Protein AF-A0A2A5M302-F1 (afdb_monomer)

Structure (mmCIF, N/CA/C/O backbone):
data_AF-A0A2A5M302-F1
#
_entry.id   AF-A0A2A5M302-F1
#
loop_
_atom_site.group_PDB
_atom_site.id
_atom_site.type_symbol
_atom_site.label_atom_id
_atom_site.label_alt_id
_atom_site.label_comp_id
_atom_site.label_asym_id
_atom_site.label_entity_id
_atom_site.label_seq_id
_atom_site.pdbx_PDB_ins_code
_atom_site.Cartn_x
_atom_site.Cartn_y
_atom_site.Cartn_z
_atom_site.occupancy
_atom_site.B_iso_or_equiv
_atom_site.auth_seq_id
_atom_site.auth_comp_id
_atom_site.auth_asym_id
_atom_site.auth_atom_id
_atom_site.pdbx_PDB_model_num
ATOM 1 N N . LEU A 1 1 ? -10.282 2.011 -1.106 1.00 87.88 1 LEU A N 1
ATOM 2 C CA . LEU A 1 1 ? -11.662 1.470 -1.058 1.00 87.88 1 LEU A CA 1
ATOM 3 C C . LEU A 1 1 ? -12.404 1.546 -2.396 1.00 87.88 1 LEU A C 1
ATOM 5 O O . LEU A 1 1 ? -12.938 0.533 -2.807 1.00 87.88 1 LEU A O 1
ATOM 9 N N . LYS A 1 2 ? -12.441 2.695 -3.094 1.00 96.06 2 LYS A N 1
ATOM 10 C CA . LYS A 1 2 ? -13.169 2.821 -4.379 1.00 96.06 2 LYS A CA 1
ATOM 11 C C . LYS A 1 2 ? -12.627 1.960 -5.534 1.00 96.06 2 LYS A C 1
ATOM 13 O O . LYS A 1 2 ? -13.386 1.685 -6.449 1.00 96.06 2 LYS A O 1
ATOM 18 N N . CYS A 1 3 ? -11.345 1.582 -5.501 1.00 96.44 3 CYS A N 1
ATOM 19 C CA . CYS A 1 3 ? -10.725 0.748 -6.539 1.00 96.44 3 CYS A CA 1
ATOM 20 C C . CYS A 1 3 ? -11.381 -0.642 -6.617 1.00 96.44 3 CYS A C 1
ATOM 22 O O . CYS A 1 3 ? -11.852 -1.038 -7.675 1.00 96.44 3 CYS A O 1
ATOM 24 N N . ASP A 1 4 ? -11.476 -1.333 -5.479 1.00 95.56 4 ASP A N 1
ATOM 25 C CA . ASP A 1 4 ? -12.157 -2.620 -5.347 1.00 95.56 4 ASP A CA 1
ATOM 26 C C . ASP A 1 4 ? -12.647 -2.775 -3.899 1.00 95.56 4 ASP A C 1
ATOM 28 O O . ASP A 1 4 ? -11.856 -2.952 -2.970 1.00 95.56 4 ASP A O 1
ATOM 32 N N . SER A 1 5 ? -13.956 -2.633 -3.686 1.00 94.75 5 SER A N 1
ATOM 33 C CA . SER A 1 5 ? -14.571 -2.768 -2.362 1.00 94.75 5 SER A CA 1
ATOM 34 C C . SER A 1 5 ? -14.828 -4.221 -1.969 1.00 94.75 5 SER A C 1
ATOM 36 O O . SER A 1 5 ? -14.888 -4.511 -0.776 1.00 94.75 5 SER A O 1
ATOM 38 N N . VAL A 1 6 ? -14.963 -5.125 -2.946 1.00 95.56 6 VAL A N 1
ATOM 39 C CA . VAL A 1 6 ? -15.218 -6.549 -2.703 1.00 95.56 6 VAL A CA 1
ATOM 40 C C . VAL A 1 6 ? -13.953 -7.193 -2.152 1.00 95.56 6 VAL A C 1
ATOM 42 O O . VAL A 1 6 ? -14.001 -7.814 -1.094 1.00 95.56 6 VAL A O 1
ATOM 45 N N . SER A 1 7 ? -12.809 -6.964 -2.801 1.00 94.69 7 SER A N 1
ATOM 46 C CA . SER A 1 7 ? -11.520 -7.506 -2.353 1.00 94.69 7 SER A CA 1
ATOM 47 C C . SER A 1 7 ? -10.985 -6.833 -1.085 1.00 94.69 7 SER A C 1
ATOM 49 O O . SER A 1 7 ? -10.177 -7.419 -0.371 1.00 94.69 7 SER A O 1
ATOM 51 N N . ALA A 1 8 ? -11.426 -5.609 -0.772 1.00 93.94 8 ALA A N 1
ATOM 52 C CA . ALA A 1 8 ? -11.043 -4.930 0.467 1.00 93.94 8 ALA A CA 1
ATOM 53 C C . ALA A 1 8 ? -11.662 -5.573 1.724 1.00 93.94 8 ALA A C 1
ATOM 55 O O . ALA A 1 8 ? -11.145 -5.384 2.829 1.00 93.94 8 ALA A O 1
ATOM 56 N N . TYR A 1 9 ? -12.760 -6.321 1.577 1.00 93.44 9 TYR A N 1
ATOM 57 C CA . TYR A 1 9 ? -13.410 -7.005 2.688 1.00 93.44 9 TYR A CA 1
ATOM 58 C C . TYR A 1 9 ? -12.515 -8.129 3.231 1.00 93.44 9 TYR A C 1
ATOM 60 O O . TYR A 1 9 ? -12.157 -9.057 2.513 1.00 93.44 9 TYR A O 1
ATOM 68 N N . GLY A 1 10 ? -12.160 -8.055 4.515 1.00 93.31 10 GLY A N 1
ATOM 69 C CA . GLY A 1 10 ? -11.184 -8.959 5.134 1.00 93.31 10 GLY A CA 1
ATOM 70 C C . GLY A 1 10 ? -9.727 -8.647 4.772 1.00 93.31 10 GLY A C 1
ATOM 71 O O . GLY A 1 10 ? -8.849 -9.456 5.046 1.00 93.31 10 GLY A O 1
ATOM 72 N N . GLY A 1 11 ? -9.454 -7.483 4.176 1.00 96.00 11 GLY A N 1
ATOM 73 C CA . GLY A 1 11 ? -8.104 -7.071 3.801 1.00 96.00 11 GLY A CA 1
ATOM 74 C C . GLY A 1 11 ? -7.227 -6.611 4.971 1.00 96.00 11 GLY A C 1
ATOM 75 O O . GLY A 1 11 ? -7.649 -6.550 6.132 1.00 96.00 11 GLY A O 1
ATOM 76 N N . VAL A 1 12 ? -5.993 -6.239 4.620 1.00 98.19 12 VAL A N 1
ATOM 77 C CA . VAL A 1 12 ? -5.000 -5.612 5.504 1.00 98.19 12 VAL A CA 1
ATOM 78 C C . VAL A 1 12 ? -4.875 -4.133 5.139 1.00 98.19 12 VAL A C 1
ATOM 80 O O . VAL A 1 12 ? -4.683 -3.799 3.970 1.00 98.19 12 VAL A O 1
ATOM 83 N N . VAL A 1 13 ? -4.966 -3.246 6.130 1.00 98.38 13 VAL A N 1
ATOM 84 C CA . VAL A 1 13 ? -4.876 -1.790 5.952 1.00 98.38 13 VAL A CA 1
ATOM 85 C C . VAL A 1 13 ? -3.627 -1.261 6.648 1.00 98.38 13 VAL A C 1
ATOM 87 O O . VAL A 1 13 ? -3.458 -1.475 7.844 1.00 98.38 13 VAL A O 1
ATOM 90 N N . ALA A 1 14 ? -2.776 -0.540 5.914 1.00 98.56 14 ALA A N 1
ATOM 91 C CA . ALA A 1 14 ? -1.624 0.171 6.465 1.00 98.56 14 ALA A CA 1
ATOM 92 C C . ALA A 1 14 ? -1.844 1.690 6.400 1.00 98.56 14 ALA A C 1
ATOM 94 O O . ALA A 1 14 ? -2.234 2.213 5.356 1.00 98.56 14 ALA A O 1
ATOM 95 N N . ILE A 1 15 ? -1.592 2.395 7.505 1.00 98.69 15 ILE A N 1
ATOM 96 C CA . ILE A 1 15 ? -1.849 3.834 7.654 1.00 98.69 15 ILE A CA 1
ATOM 97 C C . ILE A 1 15 ? -0.540 4.540 8.004 1.00 98.69 15 ILE A C 1
ATOM 99 O O . ILE A 1 15 ? 0.012 4.346 9.087 1.00 98.69 15 ILE A O 1
ATOM 103 N N . ASN A 1 16 ? -0.047 5.382 7.090 1.00 98.31 16 ASN A N 1
ATOM 104 C CA . ASN A 1 16 ? 1.152 6.193 7.309 1.00 98.31 16 ASN A CA 1
ATOM 105 C C . ASN A 1 16 ? 0.857 7.441 8.157 1.00 98.31 16 ASN A C 1
ATOM 107 O O . ASN A 1 16 ? 0.905 8.562 7.658 1.00 98.31 16 ASN A O 1
ATOM 111 N N . GLY A 1 17 ? 0.499 7.224 9.421 1.00 98.12 17 GLY A N 1
ATOM 112 C CA . GLY A 1 17 ? 0.141 8.270 10.374 1.00 98.12 17 GLY A CA 1
ATOM 113 C C . GLY A 1 17 ? -0.715 7.733 11.519 1.00 98.12 17 GLY A C 1
ATOM 114 O O . GLY A 1 17 ? -0.731 6.527 11.784 1.00 98.12 17 GLY A O 1
ATOM 115 N N . THR A 1 18 ? -1.427 8.640 12.185 1.00 98.50 18 T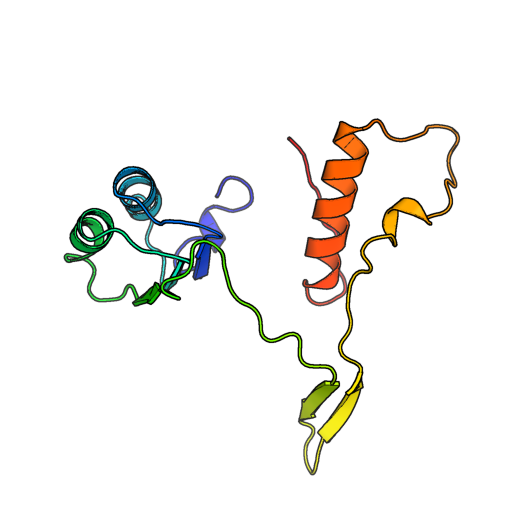HR A N 1
ATOM 116 C CA . THR A 1 18 ? -2.321 8.312 13.300 1.00 98.50 18 THR A CA 1
ATOM 117 C C . THR A 1 18 ? -3.652 7.753 12.801 1.00 98.50 18 THR A C 1
ATOM 119 O O . THR A 1 18 ? -4.307 8.346 11.945 1.00 98.50 18 THR A O 1
ATOM 122 N N . LEU A 1 19 ? -4.067 6.623 13.369 1.00 98.62 19 LEU A N 1
ATOM 123 C CA . LEU A 1 19 ? -5.443 6.149 13.311 1.00 98.62 19 LEU A CA 1
ATOM 124 C C . LEU A 1 19 ? -6.253 6.857 14.405 1.00 98.62 19 LEU A C 1
ATOM 126 O O . LEU A 1 19 ? -6.142 6.504 15.580 1.00 98.62 19 LEU A O 1
ATOM 130 N N . ASP A 1 20 ? -7.044 7.848 13.999 1.00 98.31 20 ASP A N 1
ATOM 131 C CA . ASP A 1 20 ? -7.944 8.599 14.875 1.00 98.31 20 ASP A CA 1
ATOM 132 C C . ASP A 1 20 ? -9.362 7.994 14.913 1.00 98.31 20 ASP A C 1
ATOM 134 O O . ASP A 1 20 ? -9.698 7.054 14.184 1.00 98.31 20 ASP A O 1
ATOM 138 N N . GLU A 1 21 ? -10.216 8.532 15.788 1.00 98.19 21 GLU A N 1
ATOM 139 C CA . GLU A 1 21 ? -11.604 8.080 15.956 1.00 98.19 21 GLU A CA 1
A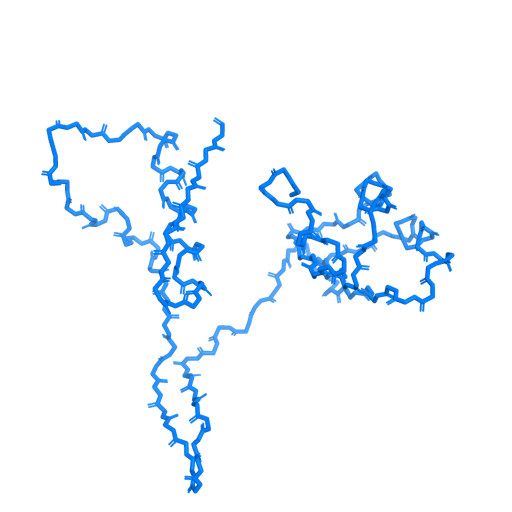TOM 140 C C . GLU A 1 21 ? -12.423 8.203 14.656 1.00 98.19 21 GLU A C 1
ATOM 142 O O . GLU A 1 21 ? -13.239 7.332 14.340 1.00 98.19 21 GLU A O 1
ATOM 147 N N . ALA A 1 22 ? -12.212 9.264 13.873 1.00 98.31 22 ALA A N 1
ATOM 148 C CA . ALA A 1 22 ? -12.969 9.506 12.647 1.00 98.31 22 ALA A CA 1
ATOM 149 C C . ALA A 1 22 ? -12.624 8.478 11.558 1.00 98.31 22 ALA A C 1
ATOM 151 O O . ALA A 1 22 ? -13.517 7.881 10.947 1.00 98.31 22 ALA A O 1
ATOM 152 N N . LEU A 1 23 ? -11.332 8.226 11.343 1.00 98.00 23 LEU A N 1
ATOM 153 C CA . LEU A 1 23 ? -10.837 7.236 10.399 1.00 98.00 23 LEU A CA 1
ATOM 154 C C . LEU A 1 23 ? -11.196 5.818 10.848 1.00 98.00 23 LEU A C 1
ATOM 156 O O . LEU A 1 23 ? -11.623 5.014 10.018 1.00 98.00 23 LEU A O 1
ATOM 160 N N . ALA A 1 24 ? -11.104 5.522 12.147 1.00 97.75 24 ALA A N 1
ATOM 161 C CA . ALA A 1 24 ? -11.524 4.241 12.709 1.00 97.75 24 ALA A CA 1
ATOM 162 C C . ALA A 1 24 ? -13.002 3.952 12.428 1.00 97.75 24 ALA A C 1
ATOM 164 O O . ALA A 1 24 ? -13.327 2.889 11.897 1.00 97.75 24 ALA A O 1
ATOM 165 N N . ASN A 1 25 ? -13.888 4.918 12.693 1.00 97.44 25 ASN A N 1
ATOM 166 C CA . ASN A 1 25 ? -15.312 4.791 12.379 1.00 97.44 25 ASN A CA 1
ATOM 167 C C . ASN A 1 25 ? -15.546 4.549 10.886 1.00 97.44 25 ASN A C 1
ATOM 169 O O . ASN A 1 25 ? -16.352 3.692 10.523 1.00 97.44 25 ASN A O 1
ATOM 173 N N . LYS A 1 26 ? -14.801 5.243 10.015 1.00 97.50 26 LYS A N 1
ATOM 174 C CA . LYS A 1 26 ? -14.924 5.053 8.568 1.00 97.50 26 LYS A CA 1
ATOM 175 C C . LYS A 1 26 ? -14.478 3.664 8.116 1.00 97.50 26 LYS A C 1
ATOM 177 O O . LYS A 1 26 ? -15.132 3.061 7.270 1.00 97.50 26 LYS A O 1
ATOM 182 N N . ILE A 1 27 ? -13.382 3.148 8.670 1.00 96.31 27 ILE A N 1
ATOM 183 C CA . ILE A 1 27 ? -12.894 1.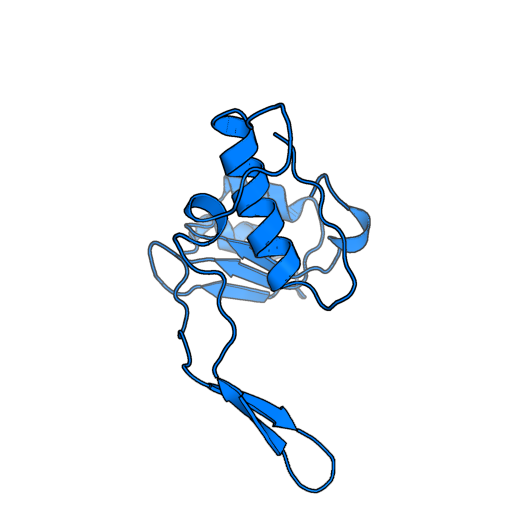796 8.370 1.00 96.31 27 ILE A CA 1
ATOM 184 C C . ILE A 1 27 ? -13.893 0.745 8.874 1.00 96.31 27 ILE A C 1
ATOM 186 O O . ILE A 1 27 ? -14.137 -0.236 8.179 1.00 96.31 27 ILE A O 1
ATOM 190 N N . ASN A 1 28 ? -14.522 0.978 10.031 1.00 95.00 28 ASN A N 1
ATOM 191 C CA . ASN A 1 28 ? -15.474 0.059 10.663 1.00 95.00 28 ASN A CA 1
ATOM 192 C C . ASN A 1 28 ? -16.802 -0.116 9.890 1.00 95.00 28 ASN A C 1
ATOM 194 O O . ASN A 1 28 ? -17.577 -1.022 10.210 1.00 95.00 28 ASN A O 1
ATOM 198 N N . GLU A 1 29 ? -17.065 0.706 8.863 1.00 95.00 29 GLU A N 1
ATOM 199 C CA . GLU A 1 29 ? -18.183 0.514 7.922 1.00 95.00 29 GLU A CA 1
ATOM 200 C C . GLU A 1 29 ? -18.069 -0.806 7.143 1.00 95.00 29 GLU A C 1
ATOM 202 O O . GLU A 1 29 ? -19.079 -1.372 6.723 1.00 95.00 29 GLU A O 1
ATOM 207 N N . ILE A 1 30 ? -16.847 -1.316 6.971 1.00 92.31 30 ILE A N 1
ATOM 208 C CA . ILE A 1 30 ? -16.574 -2.625 6.385 1.00 92.31 30 ILE A CA 1
ATOM 209 C C . ILE A 1 30 ? -15.787 -3.489 7.367 1.00 92.31 30 ILE A C 1
ATOM 211 O O . ILE A 1 30 ? -15.128 -3.009 8.286 1.00 92.31 30 ILE A O 1
ATOM 215 N N . TYR A 1 31 ? -15.843 -4.802 7.180 1.00 92.44 31 TYR A N 1
ATOM 216 C CA . TYR A 1 31 ? -14.965 -5.690 7.926 1.00 92.44 31 TYR A CA 1
ATOM 217 C C . TYR A 1 31 ? -13.589 -5.742 7.251 1.00 92.44 31 TYR A C 1
ATOM 219 O O . TYR A 1 31 ? -13.488 -6.112 6.083 1.00 92.44 31 TYR A O 1
ATOM 227 N N . VAL A 1 32 ? -12.538 -5.419 8.003 1.00 95.50 32 VAL A N 1
ATOM 228 C CA . VAL A 1 32 ? -11.129 -5.649 7.644 1.00 95.50 32 VAL A CA 1
ATOM 229 C C . VAL A 1 32 ? -10.504 -6.590 8.667 1.00 95.50 32 VAL A C 1
ATOM 231 O O . VAL A 1 32 ? -10.955 -6.653 9.813 1.00 95.50 32 VAL A O 1
ATOM 234 N N . GLU A 1 33 ? -9.493 -7.356 8.263 1.00 97.19 33 GLU A N 1
ATOM 235 C CA . GLU A 1 33 ? -8.886 -8.338 9.158 1.00 97.19 33 GLU A CA 1
ATOM 236 C C . GLU A 1 33 ? -7.749 -7.740 9.991 1.00 97.19 33 GLU A C 1
ATOM 238 O O . GLU A 1 33 ? -7.637 -8.040 11.183 1.00 97.19 33 GLU A O 1
ATOM 243 N N . VAL A 1 34 ? -6.927 -6.883 9.385 1.00 98.25 34 VAL A N 1
ATOM 244 C CA . VAL A 1 34 ? -5.757 -6.284 10.037 1.00 98.25 34 VAL A CA 1
ATOM 245 C C . VAL A 1 34 ? -5.689 -4.794 9.740 1.00 98.25 34 VAL A C 1
ATOM 247 O O . VAL A 1 34 ? -5.857 -4.374 8.596 1.00 98.25 34 VAL A O 1
ATOM 250 N N . ILE A 1 35 ? -5.373 -4.007 10.765 1.00 98.44 35 ILE A N 1
ATOM 251 C CA . ILE A 1 35 ? -4.969 -2.610 10.636 1.00 98.44 35 ILE A CA 1
ATOM 252 C C . ILE A 1 35 ? -3.584 -2.459 11.265 1.00 98.44 35 ILE A C 1
ATOM 254 O O . ILE A 1 35 ? -3.365 -2.870 12.402 1.00 98.44 35 ILE A O 1
ATOM 258 N N . ILE A 1 36 ? -2.655 -1.853 10.537 1.00 98.62 36 ILE A N 1
ATOM 259 C CA . ILE A 1 36 ? -1.389 -1.359 11.074 1.00 98.62 36 ILE A CA 1
ATOM 260 C C . ILE A 1 36 ? -1.327 0.150 10.857 1.00 98.62 36 ILE A C 1
ATOM 262 O O . ILE A 1 36 ? -1.480 0.633 9.736 1.00 98.62 36 ILE A O 1
ATOM 266 N N . ALA A 1 37 ? -1.116 0.899 11.930 1.00 98.62 37 ALA A N 1
ATOM 267 C CA . ALA A 1 37 ? -0.937 2.343 11.879 1.00 98.62 37 ALA A CA 1
ATOM 268 C C . ALA A 1 37 ? 0.398 2.731 12.511 1.00 98.62 37 ALA A C 1
ATOM 270 O O . ALA A 1 37 ? 0.981 1.968 13.283 1.00 98.62 37 ALA A O 1
ATOM 271 N N . ALA A 1 38 ? 0.885 3.923 12.180 1.00 98.31 38 ALA A N 1
ATOM 272 C CA . ALA A 1 38 ? 2.092 4.443 12.806 1.00 98.31 38 ALA A CA 1
ATOM 273 C C . ALA A 1 38 ? 1.838 4.735 14.299 1.00 98.31 38 ALA A C 1
ATOM 275 O O . ALA A 1 38 ? 2.608 4.295 15.151 1.00 98.31 38 ALA A O 1
ATOM 276 N N . ASN A 1 39 ? 0.697 5.367 14.594 1.00 98.12 39 ASN A N 1
ATOM 277 C CA . ASN A 1 39 ? 0.146 5.595 15.932 1.00 98.12 39 ASN A CA 1
ATOM 278 C C . ASN A 1 39 ? -1.357 5.277 15.955 1.00 98.12 39 ASN A C 1
ATOM 280 O O . ASN A 1 39 ? -2.020 5.345 14.918 1.00 98.12 39 ASN A O 1
ATOM 284 N N . VAL A 1 40 ? -1.914 4.983 17.131 1.00 98.50 40 VAL A N 1
ATOM 285 C CA . VAL A 1 40 ? -3.350 4.714 17.321 1.00 98.50 40 VAL A CA 1
ATOM 286 C C . VAL A 1 40 ? -3.853 5.482 18.538 1.00 98.50 40 VAL A C 1
ATOM 288 O O . VAL A 1 40 ? -3.293 5.337 19.622 1.00 98.50 40 VAL A O 1
ATOM 291 N N . ASP A 1 41 ? -4.918 6.265 18.368 1.00 98.12 41 ASP A N 1
ATOM 292 C CA . ASP A 1 41 ? -5.578 6.944 19.485 1.00 98.12 41 ASP A CA 1
ATOM 293 C C . ASP A 1 41 ? -6.393 5.949 20.328 1.00 98.12 41 ASP A C 1
ATOM 295 O O . ASP A 1 41 ? -7.036 5.042 19.795 1.00 98.12 41 ASP A O 1
ATOM 299 N N . GLU A 1 42 ? -6.481 6.159 21.646 1.00 96.88 42 GLU A N 1
ATOM 300 C CA . GLU A 1 42 ? -7.314 5.316 22.523 1.00 96.88 42 GLU A CA 1
ATOM 301 C C . GLU A 1 42 ? -8.782 5.285 22.068 1.00 96.88 42 GLU A C 1
ATOM 303 O O . GLU A 1 42 ? -9.406 4.226 22.016 1.00 96.88 42 GLU A O 1
ATOM 308 N N . LYS A 1 43 ? -9.319 6.440 21.649 1.00 96.81 43 LYS A N 1
ATOM 309 C CA . LYS A 1 43 ? -10.682 6.551 21.104 1.00 96.81 43 LYS A CA 1
AT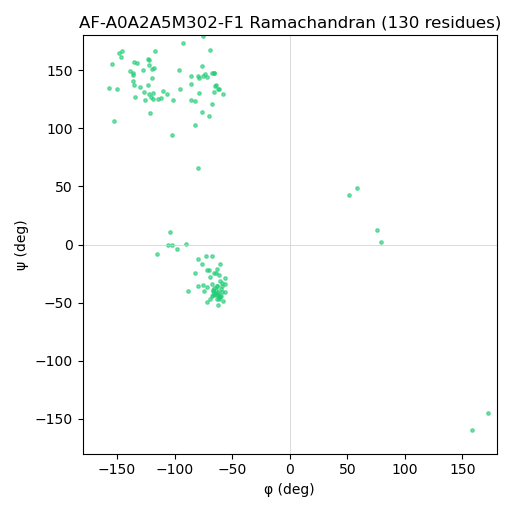OM 310 C C . LYS A 1 43 ? -10.872 5.815 19.779 1.00 96.81 43 LYS A C 1
ATOM 312 O O . LYS A 1 43 ? -11.992 5.463 19.436 1.00 96.81 43 LYS A O 1
ATOM 317 N N . ALA A 1 44 ? -9.806 5.600 19.013 1.00 97.06 44 ALA A N 1
ATOM 318 C CA . ALA A 1 44 ? -9.885 4.800 17.800 1.00 97.06 44 ALA A CA 1
ATOM 319 C C . ALA A 1 44 ? -9.979 3.307 18.130 1.00 97.06 44 ALA A C 1
ATOM 321 O O . ALA A 1 44 ? -10.681 2.566 17.445 1.00 97.06 44 ALA A O 1
ATOM 322 N N . LEU A 1 45 ? -9.304 2.864 19.195 1.00 95.50 45 LEU A N 1
ATOM 323 C CA . LEU A 1 45 ? -9.317 1.469 19.625 1.00 95.50 45 LEU A CA 1
ATOM 324 C C . LEU A 1 45 ? -10.703 1.033 20.125 1.00 95.50 45 LEU A C 1
ATOM 326 O O . LEU A 1 45 ? -11.156 -0.064 19.790 1.00 95.50 45 LEU A O 1
ATOM 330 N N . THR A 1 46 ? -11.408 1.910 20.849 1.00 96.31 46 THR A N 1
ATOM 331 C CA . THR A 1 46 ? -12.753 1.627 21.383 1.00 96.31 46 THR A CA 1
ATOM 332 C C . THR A 1 46 ? -13.781 1.326 20.286 1.00 96.31 46 THR A C 1
ATOM 334 O O . THR A 1 46 ? -14.657 0.482 20.472 1.00 96.31 46 THR A O 1
ATOM 337 N N . VAL A 1 47 ? -13.637 1.924 19.094 1.00 96.94 47 VAL A N 1
ATOM 338 C CA . VAL A 1 47 ? -14.503 1.670 17.921 1.00 96.94 47 VAL A CA 1
ATOM 339 C C . VAL A 1 47 ? -14.532 0.184 17.530 1.00 96.94 47 VAL A C 1
ATOM 341 O O . VAL A 1 47 ? -15.530 -0.310 16.992 1.00 96.94 47 VAL A O 1
ATOM 344 N N . PHE A 1 48 ? -13.452 -0.549 17.809 1.00 95.69 48 PHE A N 1
ATOM 345 C CA . PHE A 1 48 ? -13.274 -1.936 17.388 1.00 95.69 48 PHE A CA 1
ATOM 346 C C . PHE A 1 48 ? -13.527 -2.974 18.493 1.00 95.69 48 PHE A C 1
ATOM 348 O O . PHE A 1 48 ? -13.481 -4.169 18.200 1.00 95.69 48 PHE A O 1
ATOM 355 N N . GLU A 1 49 ? -13.869 -2.578 19.724 1.00 92.12 49 GLU A N 1
ATOM 356 C CA . GLU A 1 49 ? -14.064 -3.498 20.866 1.00 92.12 49 GLU A CA 1
ATOM 357 C C . GLU A 1 49 ? -15.102 -4.603 20.601 1.00 92.12 49 GLU A C 1
ATOM 359 O O . GLU A 1 49 ? -14.944 -5.748 21.027 1.00 92.12 49 GLU A O 1
ATOM 364 N N . GLY A 1 50 ? -16.154 -4.300 19.834 1.00 89.19 50 GLY A N 1
ATOM 365 C CA . GLY A 1 50 ? -17.177 -5.281 19.455 1.00 89.19 50 GLY A CA 1
ATOM 366 C C . GLY A 1 50 ? -16.721 -6.313 18.410 1.00 89.19 50 GLY A C 1
ATOM 367 O O . GLY A 1 50 ? -17.441 -7.277 18.131 1.00 89.19 50 GLY A O 1
ATOM 368 N N . LYS A 1 51 ? -15.546 -6.138 17.793 1.00 90.25 51 LYS A N 1
ATOM 369 C CA . LYS A 1 51 ? -15.069 -6.941 16.658 1.00 90.25 51 LYS A CA 1
ATOM 370 C C . LYS A 1 51 ? -14.042 -7.977 17.120 1.00 90.25 51 LYS A C 1
ATOM 372 O O . LYS A 1 51 ? -12.843 -7.747 17.112 1.00 90.25 51 LYS A O 1
ATOM 377 N N . LYS A 1 52 ? -14.498 -9.200 17.400 1.00 89.19 52 LYS A N 1
ATOM 378 C CA . LYS A 1 52 ? -13.642 -10.295 17.913 1.00 89.19 52 LYS A CA 1
ATOM 379 C C . LYS A 1 52 ? -12.470 -10.734 17.018 1.0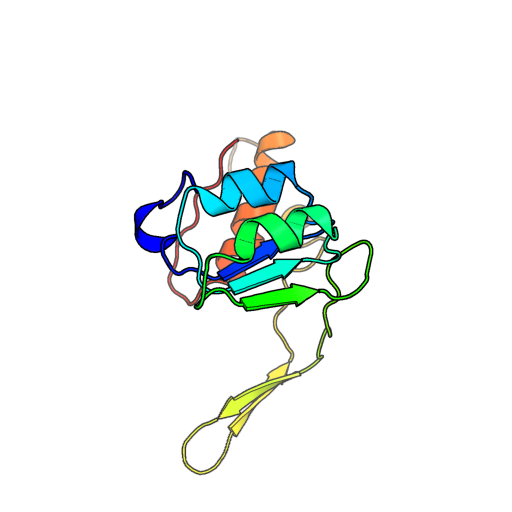0 89.19 52 LYS A C 1
ATOM 381 O O . LYS A 1 52 ? -11.625 -11.493 17.477 1.00 89.19 52 LYS A O 1
ATOM 386 N N . ARG A 1 53 ? -12.468 -10.384 15.729 1.00 93.31 53 ARG A N 1
ATOM 387 C CA . ARG A 1 53 ? -11.542 -10.958 14.732 1.00 93.31 53 ARG A CA 1
ATOM 388 C C . ARG A 1 53 ? -10.560 -9.958 14.120 1.00 93.31 53 ARG A C 1
ATOM 390 O O . ARG A 1 53 ? -9.680 -10.402 13.380 1.00 93.31 53 ARG A O 1
ATOM 397 N N . ILE A 1 54 ? -10.716 -8.663 14.396 1.00 95.94 54 ILE A N 1
ATOM 398 C CA . ILE A 1 54 ? -9.816 -7.629 13.879 1.00 95.94 54 ILE A CA 1
ATOM 399 C C . ILE A 1 54 ? -8.524 -7.612 14.701 1.00 95.94 54 ILE A C 1
ATOM 401 O O . ILE A 1 54 ? -8.556 -7.847 15.908 1.00 95.94 54 ILE A O 1
ATOM 405 N N . LYS A 1 55 ? -7.389 -7.366 14.047 1.00 97.75 55 LYS A N 1
ATOM 406 C CA . LYS A 1 55 ? -6.084 -7.213 14.700 1.00 97.75 55 LYS A CA 1
ATOM 407 C C . LYS A 1 55 ? -5.565 -5.812 14.419 1.00 97.75 55 LYS A C 1
ATOM 409 O O . LYS A 1 55 ? -5.571 -5.384 13.267 1.00 97.75 55 LYS A O 1
ATOM 414 N N . ILE A 1 56 ? -5.137 -5.108 15.461 1.00 97.94 56 ILE A N 1
ATOM 415 C CA . ILE A 1 56 ? -4.648 -3.732 15.362 1.00 97.94 56 ILE A CA 1
ATOM 416 C C . ILE A 1 56 ? -3.210 -3.702 15.872 1.00 97.94 56 ILE A C 1
ATOM 418 O O . ILE A 1 56 ? -2.936 -4.170 16.975 1.00 97.94 56 ILE A O 1
ATOM 422 N N . PHE A 1 57 ? -2.307 -3.165 15.055 1.00 98.50 57 PHE A N 1
ATOM 423 C CA . PHE A 1 57 ? -0.892 -2.990 15.368 1.00 98.50 57 PHE A CA 1
ATOM 424 C C . PHE A 1 57 ? -0.525 -1.505 15.305 1.00 98.50 57 PHE A C 1
ATOM 426 O O . PHE A 1 57 ? -1.006 -0.773 14.438 1.00 98.50 57 PHE A O 1
ATOM 433 N N . THR A 1 58 ? 0.356 -1.080 16.207 1.00 98.19 58 THR A N 1
ATOM 434 C CA . THR A 1 58 ? 0.923 0.273 16.253 1.00 98.19 58 THR A CA 1
ATOM 435 C C . THR A 1 58 ? 2.446 0.190 16.291 1.00 98.19 58 THR A C 1
ATOM 437 O O . THR A 1 58 ? 2.994 -0.794 16.790 1.00 98.19 58 THR A O 1
ATOM 440 N N . GLN A 1 59 ? 3.124 1.201 15.747 1.00 98.31 59 GLN A N 1
ATOM 441 C CA . GLN A 1 59 ? 4.583 1.344 15.825 1.00 98.31 59 GLN A CA 1
ATOM 442 C C . GLN A 1 59 ? 5.023 2.431 16.815 1.00 98.31 59 GLN A C 1
ATOM 444 O O . GLN A 1 59 ? 6.223 2.650 16.955 1.00 98.31 59 GLN A O 1
ATOM 449 N N . GLU A 1 60 ? 4.072 3.108 17.469 1.00 97.62 60 GLU A N 1
ATOM 450 C CA . GLU A 1 60 ? 4.326 4.229 18.388 1.00 97.62 60 GLU A CA 1
ATOM 451 C C . GLU A 1 60 ? 5.230 5.309 17.752 1.00 97.62 60 GLU A C 1
ATOM 453 O O . GLU A 1 60 ? 6.166 5.828 18.359 1.00 97.62 60 GLU A O 1
ATOM 458 N N . SER A 1 61 ? 4.966 5.623 16.479 1.00 97.56 61 SER A N 1
ATOM 459 C CA . SER A 1 61 ? 5.771 6.508 15.637 1.00 97.56 61 SER A CA 1
ATOM 460 C C . SER A 1 61 ? 4.892 7.471 14.833 1.00 97.56 61 SER A C 1
ATOM 462 O O . SER A 1 61 ? 3.804 7.093 14.406 1.00 97.56 61 SER A O 1
ATOM 464 N N . PRO A 1 62 ? 5.338 8.709 14.543 1.00 96.38 62 PRO A N 1
ATOM 465 C CA . PRO A 1 62 ? 4.571 9.653 13.722 1.00 96.38 62 PRO A CA 1
ATOM 466 C C . PRO A 1 62 ? 4.335 9.182 12.274 1.00 96.38 62 PRO A C 1
ATOM 468 O O . PRO A 1 62 ? 3.426 9.672 11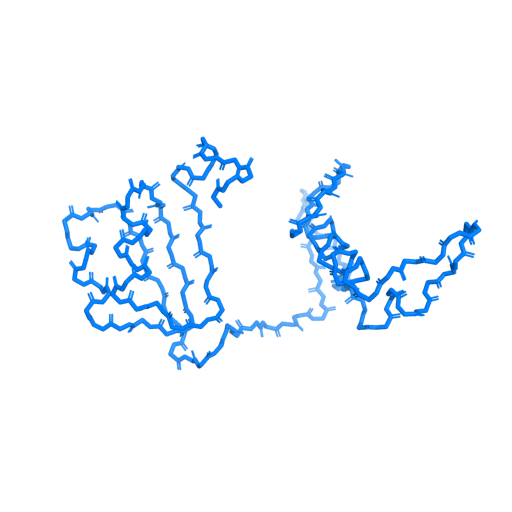.610 1.00 96.38 62 PRO A O 1
ATOM 471 N N . SER A 1 63 ? 5.149 8.251 11.770 1.00 98.00 63 SER A N 1
ATOM 472 C CA . SER A 1 63 ? 5.027 7.661 10.428 1.00 98.00 63 SER A CA 1
ATOM 473 C C . SER A 1 63 ? 5.478 6.199 10.433 1.00 98.00 63 SER A C 1
ATOM 475 O O . SER A 1 63 ? 6.151 5.763 11.372 1.00 98.00 63 SER A O 1
ATOM 477 N N . LEU A 1 64 ? 5.088 5.428 9.416 1.00 98.25 64 LEU A N 1
ATOM 478 C CA . LEU A 1 64 ? 5.426 4.007 9.355 1.00 98.25 64 LEU A CA 1
ATOM 479 C C . LEU A 1 64 ? 6.940 3.805 9.207 1.00 98.25 64 LEU A C 1
ATOM 481 O O . LEU A 1 64 ? 7.584 4.382 8.332 1.00 98.25 64 LEU A O 1
ATOM 485 N N . ILE A 1 65 ? 7.490 2.925 10.038 1.00 98.25 65 ILE A N 1
ATOM 486 C CA . ILE A 1 65 ? 8.902 2.547 10.061 1.00 98.25 65 ILE A CA 1
ATOM 487 C C . ILE A 1 65 ? 9.098 1.277 9.226 1.00 98.25 65 ILE A C 1
ATOM 489 O O . ILE A 1 65 ? 8.356 0.302 9.376 1.00 98.25 65 ILE A O 1
ATOM 493 N N . ARG A 1 66 ? 10.123 1.277 8.364 1.00 97.69 66 ARG A N 1
ATOM 494 C CA . ARG A 1 66 ? 10.533 0.142 7.515 1.00 97.69 66 ARG A CA 1
ATOM 495 C C . ARG A 1 66 ? 11.990 -0.249 7.797 1.00 97.69 66 ARG A C 1
ATOM 497 O O . ARG A 1 66 ? 12.766 0.603 8.213 1.00 97.69 66 ARG A O 1
ATOM 504 N N . SER A 1 67 ? 12.352 -1.511 7.542 1.00 97.31 67 SER A N 1
ATOM 505 C CA . SER A 1 67 ? 13.688 -2.071 7.852 1.00 97.31 67 SER A CA 1
ATOM 506 C C . SER A 1 67 ? 14.781 -1.706 6.835 1.00 97.31 67 SER A C 1
ATOM 508 O O . SER A 1 67 ? 15.912 -1.440 7.225 1.00 97.31 67 SER A O 1
ATOM 510 N N . PHE A 1 68 ? 14.438 -1.627 5.540 1.00 96.88 68 PHE A N 1
ATOM 511 C CA . PHE A 1 68 ? 15.383 -1.385 4.430 1.00 96.88 68 PHE A CA 1
ATOM 512 C C . PHE A 1 68 ? 16.506 -2.435 4.320 1.00 96.88 68 PHE A C 1
ATOM 514 O O . PHE A 1 68 ? 17.688 -2.108 4.191 1.00 96.88 68 PHE A O 1
ATOM 521 N N . ASP A 1 69 ? 16.137 -3.715 4.361 1.00 98.19 69 ASP A N 1
ATOM 522 C CA . ASP A 1 69 ? 17.099 -4.812 4.250 1.00 98.19 69 ASP A CA 1
ATOM 523 C C . ASP A 1 69 ? 17.805 -4.783 2.885 1.00 98.19 69 ASP A C 1
ATOM 525 O O . ASP A 1 69 ? 17.168 -4.635 1.843 1.00 98.19 69 ASP A O 1
ATOM 529 N N . LYS A 1 70 ? 19.135 -4.941 2.878 1.00 98.38 70 LYS A N 1
ATOM 530 C CA . LYS A 1 70 ? 19.964 -4.825 1.658 1.00 98.38 70 LYS A CA 1
ATOM 531 C C . LYS A 1 70 ? 19.887 -6.033 0.723 1.00 98.38 70 LYS A C 1
ATOM 533 O O . LYS A 1 70 ? 20.333 -5.950 -0.425 1.00 98.38 70 LYS A O 1
ATOM 538 N N . TYR A 1 71 ? 19.401 -7.157 1.231 1.00 98.62 71 TYR A N 1
ATOM 539 C CA . TYR A 1 71 ? 19.376 -8.424 0.522 1.00 98.62 71 TYR A CA 1
ATOM 540 C C . TYR A 1 71 ? 18.028 -9.113 0.711 1.00 98.62 71 TYR A C 1
ATOM 542 O O . TYR A 1 71 ? 17.443 -9.047 1.790 1.00 98.62 71 TYR A O 1
ATOM 550 N N . ASP A 1 72 ? 17.597 -9.819 -0.328 1.00 98.69 72 ASP A N 1
ATOM 551 C CA . ASP A 1 72 ? 16.405 -10.659 -0.356 1.00 98.69 72 ASP A CA 1
ATOM 552 C C . ASP A 1 72 ? 16.815 -12.104 -0.662 1.00 98.69 72 ASP A C 1
ATOM 554 O O . ASP A 1 72 ? 17.817 -12.367 -1.339 1.00 98.69 72 ASP A O 1
ATOM 558 N N . PHE A 1 73 ? 16.031 -13.057 -0.172 1.00 98.56 73 PHE A N 1
ATOM 559 C CA . PHE A 1 73 ? 16.244 -14.467 -0.454 1.00 98.56 73 PHE A CA 1
ATOM 560 C C . PHE A 1 73 ? 14.920 -15.176 -0.704 1.00 98.56 73 PHE A C 1
ATOM 562 O O . PHE A 1 73 ? 13.883 -14.850 -0.130 1.00 98.56 73 PHE A O 1
ATOM 569 N N . LYS A 1 74 ? 14.958 -16.204 -1.552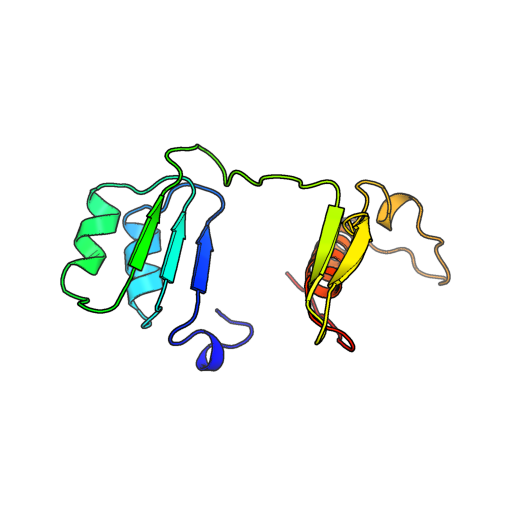 1.00 98.56 74 LYS A N 1
ATOM 570 C CA . LYS A 1 74 ? 13.796 -17.059 -1.818 1.00 98.56 74 LYS A CA 1
ATOM 571 C C . LYS A 1 74 ? 14.175 -18.504 -1.587 1.00 98.56 74 LYS A C 1
ATOM 573 O O . LYS A 1 74 ? 15.129 -19.006 -2.180 1.00 98.56 74 LYS A O 1
ATOM 578 N N . HIS A 1 75 ? 13.413 -19.156 -0.720 1.00 98.69 75 HIS A N 1
ATOM 579 C CA . HIS A 1 75 ? 13.551 -20.580 -0.468 1.00 98.69 75 HIS A CA 1
ATOM 580 C C . HIS A 1 75 ? 13.213 -21.386 -1.728 1.00 98.69 75 HIS A C 1
ATOM 582 O O . HIS A 1 75 ? 12.225 -21.107 -2.411 1.00 98.69 75 HIS A O 1
ATOM 588 N N . ILE A 1 76 ? 14.023 -22.405 -1.993 1.00 98.56 76 ILE A N 1
ATOM 589 C CA . ILE A 1 76 ? 13.776 -23.461 -2.975 1.00 98.56 76 ILE A CA 1
ATOM 590 C C . ILE A 1 76 ? 14.069 -24.796 -2.296 1.00 98.56 76 ILE A C 1
ATOM 592 O O . ILE A 1 76 ? 14.827 -24.836 -1.331 1.00 98.56 76 ILE A O 1
ATOM 596 N N . ASP A 1 77 ? 13.485 -25.892 -2.769 1.00 98.38 77 ASP A N 1
ATOM 597 C CA . ASP A 1 77 ? 13.758 -27.184 -2.141 1.00 98.38 77 ASP A CA 1
ATOM 598 C C . ASP A 1 77 ? 15.268 -27.495 -2.160 1.00 98.38 77 ASP A C 1
ATOM 600 O O . ASP A 1 77 ? 15.939 -27.328 -3.181 1.00 98.38 77 ASP A O 1
ATOM 604 N N . GLY A 1 78 ? 15.813 -27.863 -1.000 1.00 98.31 78 GLY A N 1
ATOM 605 C CA . GLY A 1 78 ? 17.250 -28.070 -0.803 1.00 98.31 78 GLY A CA 1
ATOM 606 C C . GLY A 1 78 ? 18.111 -26.810 -0.606 1.00 98.31 78 GLY A C 1
ATOM 607 O O . GLY A 1 78 ? 19.323 -26.951 -0.450 1.00 98.31 78 GLY A O 1
ATOM 608 N N . GLY A 1 79 ? 17.550 -25.592 -0.574 1.00 98.62 79 GLY A N 1
ATOM 609 C CA . GLY A 1 79 ? 18.339 -24.379 -0.319 1.00 98.62 79 GLY A CA 1
ATOM 610 C C . GLY A 1 79 ? 17.601 -23.046 -0.502 1.00 98.62 79 GLY A C 1
ATOM 611 O O . GLY A 1 79 ? 16.426 -22.893 -0.176 1.00 98.62 79 GLY A O 1
ATOM 612 N N . PHE A 1 80 ? 18.316 -22.029 -0.988 1.00 98.81 80 PHE A N 1
ATOM 613 C CA . PHE A 1 80 ? 17.753 -20.714 -1.300 1.00 98.81 80 PHE A CA 1
ATOM 614 C C . PHE A 1 80 ? 18.579 -19.988 -2.365 1.00 98.81 80 PHE A C 1
ATOM 616 O O . PHE A 1 80 ? 19.775 -20.234 -2.521 1.00 98.81 80 PHE A O 1
ATOM 623 N N . VAL A 1 81 ? 17.937 -19.064 -3.075 1.00 98.81 81 VAL A N 1
ATOM 624 C CA . VAL A 1 81 ? 18.619 -18.053 -3.896 1.00 98.81 81 VAL A CA 1
ATOM 625 C C . VAL A 1 81 ? 18.761 -16.758 -3.104 1.00 98.81 81 VAL A C 1
ATOM 627 O O . VAL A 1 81 ? 17.919 -16.463 -2.257 1.00 98.81 81 VAL A O 1
ATOM 630 N N . TYR A 1 82 ? 19.815 -15.994 -3.381 1.00 98.75 82 TYR A N 1
ATOM 631 C CA . TYR A 1 82 ? 20.169 -14.767 -2.668 1.00 98.75 82 TYR A CA 1
ATOM 632 C C . TYR A 1 82 ? 20.433 -13.643 -3.667 1.00 98.75 82 TYR A C 1
ATOM 634 O O . TYR A 1 82 ? 21.110 -13.860 -4.673 1.00 98.75 82 TYR A O 1
ATOM 642 N N . GLN A 1 83 ? 19.898 -12.457 -3.402 1.00 98.62 83 GLN A N 1
ATOM 643 C CA . GLN A 1 83 ? 19.991 -11.305 -4.295 1.00 98.62 83 GLN A CA 1
ATOM 644 C C . GLN A 1 83 ? 20.027 -9.997 -3.501 1.00 98.62 83 GLN A C 1
ATOM 646 O O . GLN A 1 83 ? 19.706 -9.966 -2.314 1.00 98.62 83 GLN A O 1
ATOM 651 N N . ASN A 1 84 ? 20.413 -8.899 -4.149 1.00 98.75 84 ASN A N 1
ATOM 652 C CA . ASN A 1 84 ? 20.150 -7.571 -3.600 1.00 98.75 84 ASN A CA 1
ATOM 653 C C . ASN A 1 84 ? 18.638 -7.312 -3.570 1.00 98.75 84 ASN A C 1
ATOM 655 O O . ASN A 1 84 ? 17.912 -7.796 -4.440 1.00 98.75 84 ASN A O 1
ATOM 659 N N . SER A 1 85 ? 18.177 -6.554 -2.577 1.00 98.56 85 SER A N 1
ATOM 660 C CA . SER A 1 85 ? 16.790 -6.089 -2.548 1.00 98.56 85 SER A CA 1
ATOM 661 C C . SER A 1 85 ? 16.532 -5.145 -3.716 1.00 98.56 85 SER A C 1
ATOM 663 O O . SER A 1 85 ? 17.349 -4.270 -4.001 1.00 98.56 85 SER A O 1
ATOM 665 N N . ASP A 1 86 ? 15.394 -5.335 -4.373 1.00 98.25 86 ASP A N 1
ATOM 666 C CA . ASP A 1 86 ? 14.921 -4.426 -5.410 1.00 98.25 86 ASP A CA 1
ATOM 667 C C . ASP A 1 86 ? 14.353 -3.145 -4.779 1.00 98.25 86 ASP A C 1
ATOM 669 O O . ASP A 1 86 ? 13.747 -3.187 -3.702 1.00 98.25 86 ASP A O 1
ATOM 673 N N . GLU A 1 87 ? 14.548 -2.008 -5.440 1.00 97.69 87 GLU A N 1
ATOM 674 C CA . GLU A 1 87 ? 14.088 -0.700 -4.978 1.00 97.69 87 GLU A CA 1
ATOM 675 C C . GLU A 1 87 ? 13.783 0.208 -6.172 1.00 97.69 87 GLU A C 1
ATOM 677 O O . GLU A 1 87 ? 14.592 0.344 -7.086 1.00 97.69 87 GLU A O 1
ATOM 682 N N . VAL A 1 88 ? 12.631 0.881 -6.121 1.00 98.06 88 VAL A N 1
ATOM 683 C CA . VAL A 1 88 ? 12.312 1.970 -7.051 1.00 98.06 88 VAL A CA 1
ATOM 684 C C . VAL A 1 88 ? 13.091 3.210 -6.627 1.00 98.06 88 VAL A C 1
ATOM 686 O O . VAL A 1 88 ? 12.823 3.773 -5.560 1.00 98.06 88 VAL A O 1
ATOM 689 N N . GLY A 1 89 ? 14.033 3.640 -7.461 1.00 97.00 89 GLY A N 1
ATOM 690 C CA . GLY A 1 89 ? 14.940 4.738 -7.140 1.00 97.00 89 GLY A CA 1
ATOM 691 C C . GLY A 1 89 ? 14.231 6.093 -7.047 1.00 97.00 89 GLY A C 1
ATOM 692 O O . GLY A 1 89 ? 13.288 6.376 -7.789 1.00 97.00 89 GLY A O 1
ATOM 693 N N . GLU A 1 90 ? 14.721 6.981 -6.176 1.00 96.31 90 GLU A N 1
ATOM 694 C CA . GLU A 1 90 ? 14.126 8.314 -5.959 1.00 96.31 90 GLU A CA 1
ATOM 695 C C . GLU A 1 90 ? 14.087 9.176 -7.237 1.00 96.31 90 GLU A C 1
ATOM 697 O O . GLU A 1 90 ? 13.145 9.941 -7.459 1.00 96.31 90 GLU A O 1
ATOM 702 N N . ASP A 1 91 ? 15.083 9.016 -8.112 1.00 97.50 91 ASP A N 1
ATOM 703 C CA . ASP A 1 91 ? 15.192 9.750 -9.374 1.00 97.50 91 ASP A CA 1
ATOM 704 C C . ASP A 1 91 ? 14.823 8.901 -10.601 1.00 97.50 91 ASP A C 1
ATOM 706 O O . ASP A 1 91 ? 15.048 9.328 -11.731 1.00 97.50 91 ASP A O 1
ATOM 710 N N . GLU A 1 92 ? 14.244 7.711 -10.421 1.00 98.31 92 GLU A N 1
ATOM 711 C CA . GLU A 1 92 ? 13.972 6.783 -11.527 1.00 98.31 92 GLU A CA 1
ATOM 712 C C . GLU A 1 92 ? 13.021 7.385 -12.571 1.00 98.31 92 GLU A C 1
ATOM 714 O O . GLU A 1 92 ? 13.320 7.375 -13.766 1.00 98.31 92 GLU A O 1
ATOM 719 N N . LEU A 1 93 ? 11.933 8.025 -12.126 1.00 97.50 93 LEU A N 1
ATOM 720 C CA . LEU A 1 93 ? 11.021 8.740 -13.024 1.00 97.50 93 LEU A CA 1
ATOM 721 C C . LEU A 1 93 ? 11.641 10.035 -13.572 1.00 97.50 93 LEU A C 1
ATOM 723 O O . LEU A 1 93 ? 11.415 10.380 -14.729 1.00 97.50 93 LEU A O 1
ATOM 727 N N . LYS A 1 94 ? 12.437 10.752 -12.770 1.00 97.12 94 LYS A N 1
ATOM 728 C CA . LYS A 1 94 ? 13.068 12.020 -13.185 1.00 97.12 94 LYS A CA 1
ATOM 729 C C . LYS A 1 94 ? 14.120 11.808 -14.275 1.00 97.12 94 LYS A C 1
ATOM 731 O O . LYS A 1 94 ? 14.277 12.652 -15.150 1.00 97.12 94 LYS A O 1
ATOM 736 N N . ASN A 1 95 ? 14.811 10.673 -14.225 1.00 98.25 95 ASN A N 1
ATOM 737 C CA . ASN A 1 95 ? 15.832 10.271 -15.188 1.00 98.25 95 ASN A CA 1
ATOM 738 C C . ASN A 1 95 ? 15.252 9.473 -16.368 1.00 98.25 95 ASN A C 1
ATOM 740 O O . ASN A 1 95 ? 16.000 9.051 -17.258 1.00 98.25 95 ASN A O 1
ATOM 744 N N . ALA A 1 96 ? 13.935 9.246 -16.390 1.00 98.38 96 ALA A N 1
ATOM 745 C CA . ALA A 1 96 ? 13.274 8.541 -17.473 1.00 98.38 96 ALA A CA 1
ATOM 746 C C . ALA A 1 96 ? 13.346 9.342 -18.783 1.00 98.38 96 ALA A C 1
ATOM 748 O O . ALA A 1 96 ? 13.313 10.572 -18.813 1.00 98.38 96 ALA A O 1
ATOM 749 N N . LYS A 1 97 ? 13.423 8.625 -19.907 1.00 98.62 97 LYS A N 1
ATOM 750 C CA . LYS A 1 97 ? 13.461 9.240 -21.238 1.00 98.62 97 LYS A CA 1
ATOM 751 C C . LYS A 1 97 ? 12.042 9.509 -21.728 1.00 98.62 97 LYS A C 1
ATOM 753 O O . LYS A 1 97 ? 11.240 8.583 -21.836 1.00 98.62 97 LYS A O 1
ATOM 758 N N . LEU A 1 98 ? 11.747 10.758 -22.087 1.00 98.50 98 LEU A N 1
ATOM 759 C CA . LEU A 1 98 ? 10.499 11.101 -22.763 1.00 98.50 98 LEU A CA 1
ATOM 760 C C . LEU A 1 98 ? 10.523 10.554 -24.196 1.00 98.50 98 LEU A C 1
ATOM 762 O O . LEU A 1 98 ? 11.265 11.038 -25.046 1.00 98.50 98 LEU A O 1
ATOM 766 N N . MET A 1 99 ? 9.690 9.548 -24.458 1.00 98.56 99 MET A N 1
ATOM 767 C CA . MET A 1 99 ? 9.624 8.881 -25.766 1.00 98.56 99 MET A CA 1
ATOM 768 C C . MET A 1 99 ? 8.488 9.393 -26.661 1.00 98.56 99 MET A C 1
ATOM 770 O O . MET A 1 99 ? 8.345 8.940 -27.794 1.00 98.56 99 MET A O 1
ATOM 774 N N . SER A 1 100 ? 7.651 10.301 -26.156 1.00 98.38 100 SER A N 1
ATOM 775 C CA . 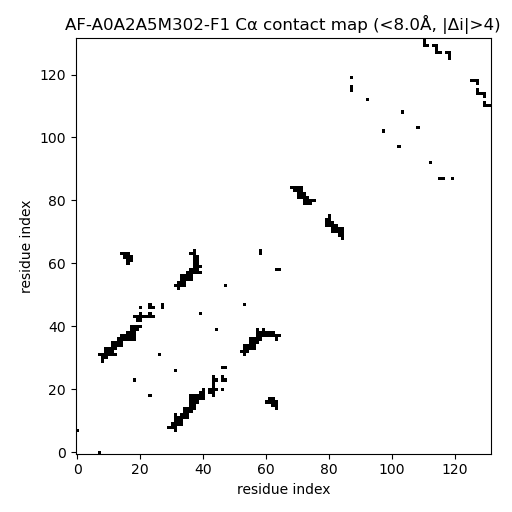SER A 1 100 ? 6.457 10.791 -26.849 1.00 98.38 100 SER A CA 1
ATOM 776 C C . SER A 1 100 ? 6.543 12.291 -27.140 1.00 98.38 100 SER A C 1
ATOM 778 O O . SER A 1 100 ? 7.381 12.989 -26.579 1.00 98.38 100 SER A O 1
ATOM 780 N N . GLN A 1 101 ? 5.656 12.798 -28.003 1.00 98.38 101 GLN A N 1
ATOM 781 C CA . GLN A 1 101 ? 5.573 14.234 -28.302 1.00 98.38 101 GLN A CA 1
ATOM 782 C C . GLN A 1 101 ? 5.039 15.064 -27.126 1.00 98.38 101 GLN A C 1
ATOM 784 O O . GLN A 1 101 ? 5.337 16.251 -27.029 1.00 98.38 101 GLN A O 1
ATOM 789 N N . ARG A 1 102 ? 4.217 14.461 -26.259 1.00 98.31 102 ARG A N 1
ATOM 790 C CA . ARG A 1 102 ? 3.552 15.148 -25.152 1.00 98.31 102 ARG A CA 1
ATOM 791 C C . ARG A 1 102 ? 4.288 14.867 -23.852 1.00 98.31 102 ARG A C 1
ATOM 793 O O . ARG A 1 102 ? 4.400 13.719 -23.432 1.00 98.31 102 ARG A O 1
ATOM 800 N N . GLU A 1 103 ? 4.696 15.926 -23.174 1.00 98.44 103 GLU A N 1
ATOM 801 C CA . GLU A 1 103 ? 5.184 15.837 -21.803 1.00 98.44 103 GLU A CA 1
ATOM 802 C C . GLU A 1 103 ? 4.015 15.744 -20.809 1.00 98.44 103 GLU A C 1
ATOM 804 O O . GLU A 1 103 ? 2.942 16.318 -21.026 1.00 98.44 103 GLU A O 1
ATOM 809 N N . ALA A 1 104 ? 4.207 14.986 -19.729 1.00 98.31 104 ALA A N 1
ATOM 810 C CA . ALA A 1 104 ? 3.229 14.880 -18.655 1.00 98.31 104 ALA A CA 1
ATOM 811 C C . ALA A 1 104 ? 3.175 16.178 -17.832 1.00 98.31 104 ALA A C 1
ATOM 813 O O . ALA A 1 104 ? 4.188 16.835 -17.597 1.00 98.31 104 ALA A O 1
ATOM 814 N N . SER A 1 105 ? 1.985 16.546 -17.364 1.00 98.31 105 SER A N 1
ATOM 815 C CA . SER A 1 105 ? 1.833 17.656 -16.420 1.00 98.31 105 SER A CA 1
ATOM 816 C C . SER A 1 105 ? 2.407 17.307 -15.039 1.00 98.31 105 SER A C 1
ATOM 818 O O . SER A 1 105 ? 2.653 16.145 -14.723 1.00 98.31 105 SER A O 1
ATOM 820 N N . LYS A 1 106 ? 2.561 18.308 -14.162 1.00 97.94 106 LYS A N 1
ATOM 821 C CA . LYS A 1 106 ? 3.051 18.090 -12.788 1.00 97.94 106 LYS A CA 1
ATOM 822 C C . LYS A 1 106 ? 2.175 17.135 -11.970 1.00 97.94 106 LYS A C 1
ATOM 824 O O . LYS A 1 106 ? 2.713 16.382 -11.168 1.00 97.94 106 LYS A O 1
ATOM 829 N N . GLU A 1 107 ? 0.856 17.167 -12.156 1.00 98.31 107 GLU A N 1
ATOM 830 C CA . GLU A 1 107 ? -0.053 16.240 -11.465 1.00 98.31 107 GLU A CA 1
ATOM 831 C C . GLU A 1 107 ? 0.028 14.834 -12.065 1.00 98.31 107 GLU A C 1
ATOM 833 O O . GLU A 1 107 ? 0.110 13.856 -11.332 1.00 98.31 107 GLU A O 1
ATOM 838 N N . GLU A 1 108 ? 0.135 14.726 -13.392 1.00 98.31 108 GLU A N 1
ATOM 839 C CA . GLU A 1 108 ? 0.326 13.430 -14.057 1.00 98.31 108 GLU A CA 1
ATOM 840 C C . GLU A 1 108 ? 1.655 12.773 -13.661 1.00 98.31 108 GLU A C 1
ATOM 842 O O . GLU A 1 108 ? 1.707 11.560 -13.500 1.00 98.31 108 GLU A O 1
ATOM 847 N N . LEU A 1 109 ? 2.724 13.548 -13.454 1.00 98.25 109 LEU A N 1
ATOM 848 C CA . LEU A 1 109 ? 3.997 13.020 -12.954 1.00 98.25 109 LEU A CA 1
ATOM 849 C C . LEU A 1 109 ? 3.869 12.430 -11.540 1.00 98.25 109 LEU A C 1
ATOM 851 O O . LEU A 1 109 ? 4.486 11.403 -11.266 1.00 98.25 109 LEU A O 1
ATOM 855 N N . LYS A 1 110 ? 3.041 13.019 -10.665 1.00 98.38 110 LYS A N 1
ATOM 856 C CA . LYS A 1 110 ? 2.745 12.434 -9.344 1.00 98.38 110 LYS A CA 1
ATOM 857 C C . LYS A 1 110 ? 1.966 11.126 -9.479 1.00 98.38 110 LYS A C 1
ATOM 859 O O . LYS A 1 110 ? 2.298 10.149 -8.811 1.00 98.38 110 LYS A O 1
ATOM 864 N N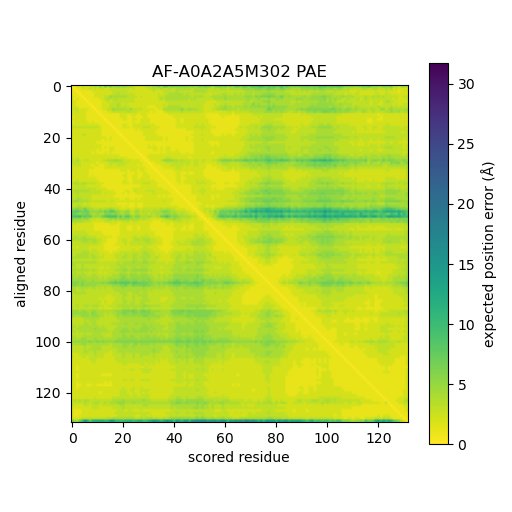 . ASP A 1 111 ? 0.967 11.087 -10.360 1.00 98.56 111 ASP A N 1
ATOM 865 C CA . ASP A 1 111 ? 0.192 9.868 -10.624 1.00 98.56 111 ASP A CA 1
ATOM 866 C C . ASP A 1 111 ? 1.087 8.751 -11.191 1.00 98.56 111 ASP A C 1
ATOM 868 O O . ASP A 1 111 ? 0.979 7.598 -10.771 1.00 98.56 111 ASP A O 1
ATOM 872 N N . LEU A 1 112 ? 2.019 9.093 -12.090 1.00 98.56 112 LEU A N 1
ATOM 873 C CA . LEU A 1 112 ? 3.013 8.169 -12.644 1.00 98.56 112 LEU A CA 1
ATOM 874 C C . LEU A 1 112 ? 3.967 7.634 -11.570 1.00 98.56 112 LEU A C 1
ATOM 876 O O . LEU A 1 112 ? 4.246 6.435 -11.553 1.00 98.56 112 LEU A O 1
ATOM 880 N N . GLU A 1 113 ? 4.436 8.485 -10.654 1.00 98.50 113 GLU A N 1
ATOM 881 C CA . GLU A 1 113 ? 5.292 8.060 -9.541 1.00 98.50 113 GLU A CA 1
ATOM 882 C C . GLU A 1 113 ? 4.572 7.047 -8.636 1.00 98.50 113 GLU A C 1
ATOM 884 O O . GLU A 1 113 ? 5.140 6.011 -8.274 1.00 98.50 113 GLU A O 1
ATOM 889 N N . ILE A 1 114 ? 3.302 7.308 -8.306 1.00 98.62 114 ILE A N 1
ATOM 890 C CA . ILE A 1 114 ? 2.472 6.386 -7.521 1.00 98.62 114 ILE A CA 1
ATOM 891 C C . ILE A 1 114 ? 2.268 5.071 -8.287 1.00 98.62 114 ILE A C 1
ATOM 893 O O . ILE A 1 114 ? 2.459 3.995 -7.715 1.00 98.62 114 ILE A O 1
ATOM 897 N N . ALA A 1 115 ? 1.923 5.137 -9.578 1.00 98.62 115 ALA A N 1
ATOM 898 C CA . ALA A 1 115 ? 1.684 3.957 -10.407 1.00 98.62 115 ALA A CA 1
ATOM 899 C C . ALA A 1 115 ? 2.922 3.053 -10.493 1.00 98.62 115 ALA A C 1
ATOM 901 O O . ALA A 1 115 ? 2.804 1.839 -10.325 1.00 98.62 115 ALA A O 1
ATOM 902 N N . MET A 1 116 ? 4.105 3.644 -10.687 1.00 98.62 116 MET A N 1
ATOM 903 C CA . MET A 1 116 ? 5.380 2.928 -10.776 1.00 98.62 116 MET A CA 1
ATOM 904 C C . MET A 1 116 ? 5.700 2.175 -9.480 1.00 98.62 116 MET A C 1
ATOM 906 O O . MET A 1 116 ? 5.998 0.981 -9.517 1.00 98.62 116 MET A O 1
ATOM 910 N N . LYS A 1 117 ? 5.557 2.833 -8.322 1.00 98.50 117 LYS A N 1
ATOM 911 C CA . LYS A 1 117 ? 5.799 2.197 -7.017 1.00 98.50 117 LYS A CA 1
ATOM 912 C C . LYS A 1 117 ? 4.814 1.058 -6.745 1.00 98.50 117 LYS A C 1
ATOM 914 O O . LYS A 1 117 ? 5.235 -0.009 -6.307 1.00 98.50 117 LYS A O 1
ATOM 919 N N . ILE A 1 118 ? 3.521 1.239 -7.034 1.00 98.69 118 ILE A N 1
ATOM 920 C CA . ILE A 1 118 ? 2.525 0.163 -6.873 1.00 98.69 118 ILE A CA 1
ATOM 921 C C . ILE A 1 118 ? 2.864 -1.023 -7.786 1.00 98.69 118 ILE A C 1
ATOM 923 O O . ILE A 1 118 ? 2.831 -2.169 -7.334 1.00 98.69 118 ILE A O 1
ATOM 927 N N . ALA A 1 119 ? 3.204 -0.765 -9.051 1.00 98.62 119 ALA A N 1
ATOM 928 C CA . ALA A 1 119 ? 3.514 -1.807 -10.025 1.00 98.62 119 ALA A CA 1
ATOM 929 C C . ALA A 1 119 ? 4.740 -2.639 -9.617 1.00 98.62 119 ALA A C 1
ATOM 931 O O . ALA A 1 119 ? 4.683 -3.865 -9.698 1.00 98.62 119 ALA A O 1
ATOM 932 N N . ALA A 1 120 ? 5.800 -1.992 -9.116 1.00 98.38 120 ALA A N 1
ATOM 933 C CA . ALA A 1 120 ? 7.023 -2.659 -8.664 1.00 98.38 120 ALA A CA 1
ATOM 934 C C . ALA A 1 120 ? 6.793 -3.583 -7.453 1.00 98.38 120 ALA A C 1
ATOM 936 O O . ALA A 1 120 ? 7.327 -4.689 -7.398 1.00 98.38 120 ALA A O 1
ATOM 937 N N . PHE A 1 121 ? 5.946 -3.178 -6.498 1.00 98.25 121 PHE A N 1
ATOM 938 C CA . PHE A 1 121 ? 5.602 -4.024 -5.346 1.00 98.25 121 PHE A CA 1
ATOM 939 C C . PHE A 1 121 ? 4.551 -5.105 -5.660 1.00 98.25 121 PHE A C 1
ATOM 941 O O . PHE A 1 121 ? 4.357 -6.032 -4.867 1.00 98.25 121 PHE A O 1
ATOM 948 N N . THR A 1 122 ? 3.881 -5.026 -6.812 1.00 98.31 122 THR A N 1
ATOM 949 C CA . THR A 1 122 ? 2.882 -6.008 -7.251 1.00 98.31 122 THR A CA 1
ATOM 950 C C . THR A 1 122 ? 3.557 -7.173 -7.978 1.00 98.31 122 THR A C 1
ATOM 952 O O . THR A 1 122 ? 4.446 -6.981 -8.801 1.00 98.31 122 THR A O 1
ATOM 955 N N . LYS A 1 123 ? 3.128 -8.416 -7.719 1.00 97.62 123 LYS A N 1
ATOM 956 C CA . LYS A 1 123 ? 3.678 -9.594 -8.417 1.00 97.62 123 LYS A CA 1
ATOM 957 C C . LYS A 1 123 ? 3.422 -9.500 -9.930 1.00 97.62 123 LYS A C 1
ATOM 959 O O . LYS A 1 123 ? 2.314 -9.184 -10.357 1.00 97.62 123 LYS A O 1
ATOM 964 N N . SER A 1 124 ? 4.448 -9.771 -10.731 1.00 96.75 124 SER A N 1
ATOM 965 C CA . SER A 1 124 ? 4.394 -9.669 -12.195 1.00 96.75 124 SER A CA 1
ATOM 966 C C . SER A 1 124 ? 3.636 -10.833 -12.851 1.00 96.75 124 SER A C 1
ATOM 968 O O . SER A 1 124 ? 3.613 -11.939 -12.315 1.00 96.75 124 SER A O 1
ATOM 970 N N . ASN A 1 125 ? 3.045 -10.659 -14.039 1.00 97.94 125 ASN A N 1
ATOM 971 C CA . ASN A 1 125 ? 2.908 -9.410 -14.809 1.00 97.94 125 ASN A CA 1
ATOM 972 C C . ASN A 1 125 ? 1.669 -8.614 -14.370 1.00 97.94 125 ASN A C 1
ATOM 974 O O . ASN A 1 125 ? 0.645 -9.209 -14.045 1.00 97.94 125 ASN A O 1
ATOM 978 N N . ASN A 1 126 ? 1.749 -7.279 -14.388 1.00 98.44 126 ASN A N 1
ATOM 979 C CA . ASN A 1 126 ? 0.663 -6.406 -13.938 1.00 98.44 126 ASN A CA 1
ATOM 980 C C . ASN A 1 126 ? 0.564 -5.102 -14.753 1.00 98.44 126 ASN A C 1
ATOM 982 O O . ASN A 1 126 ? 1.471 -4.754 -15.509 1.00 98.44 126 ASN A O 1
ATOM 986 N N . VAL A 1 127 ? -0.563 -4.404 -14.589 1.00 98.38 127 VAL A N 1
ATOM 987 C CA . VAL A 1 127 ? -0.794 -3.027 -15.047 1.00 98.38 127 VAL A CA 1
ATOM 988 C C . VAL A 1 127 ? -1.491 -2.251 -13.930 1.00 98.38 127 VAL A C 1
ATOM 990 O O . VAL A 1 127 ? -2.369 -2.793 -13.257 1.00 98.38 127 VAL A O 1
ATOM 993 N N . VAL A 1 128 ? -1.112 -0.989 -13.729 1.00 98.56 128 VAL A N 1
ATOM 994 C CA . VAL A 1 128 ? -1.649 -0.134 -12.661 1.00 98.56 128 VAL A CA 1
ATOM 995 C C . VAL A 1 128 ? -2.159 1.171 -13.256 1.00 98.56 128 VAL A C 1
ATOM 997 O O . VAL A 1 128 ? -1.452 1.837 -14.009 1.00 98.56 128 VAL A O 1
ATOM 1000 N N . TYR A 1 129 ? -3.382 1.548 -12.886 1.00 98.50 129 TYR A N 1
ATOM 1001 C CA . TYR A 1 129 ? -4.003 2.813 -13.268 1.00 98.50 129 TYR A CA 1
ATOM 1002 C C . TYR A 1 129 ? -4.154 3.688 -12.026 1.00 98.50 129 TYR A C 1
ATOM 1004 O O . TYR A 1 129 ? -4.746 3.261 -11.034 1.00 98.50 129 TYR A O 1
ATOM 1012 N N . VAL A 1 130 ? -3.637 4.912 -12.089 1.00 98.44 130 VAL A N 1
ATOM 1013 C CA . VAL A 1 130 ? -3.751 5.916 -11.026 1.00 98.44 130 VAL A CA 1
ATOM 1014 C C . VAL A 1 130 ? -4.407 7.153 -11.612 1.00 98.44 130 VAL A C 1
ATOM 1016 O O . VAL A 1 130 ? -4.132 7.529 -12.750 1.00 98.44 130 VAL A O 1
ATOM 1019 N N . LYS A 1 131 ? -5.329 7.732 -10.848 1.00 97.06 131 LYS A N 1
ATOM 1020 C CA . LYS A 1 131 ? -6.017 8.963 -11.203 1.00 97.06 131 LYS A CA 1
ATOM 1021 C C . LYS A 1 131 ? -6.534 9.632 -9.938 1.00 97.06 131 LYS A C 1
ATOM 1023 O O . LYS A 1 131 ? -7.166 8.959 -9.118 1.00 97.06 131 LYS A O 1
ATOM 1028 N N . ASN A 1 132 ? -6.321 10.938 -9.853 1.00 76.44 132 ASN A N 1
ATOM 1029 C CA . ASN A 1 132 ? -6.968 11.829 -8.894 1.00 76.44 132 ASN A CA 1
ATOM 1030 C C . ASN A 1 132 ? -8.117 12.597 -9.561 1.00 76.44 132 ASN A C 1
ATOM 1032 O O . ASN A 1 132 ? -7.886 13.238 -10.611 1.00 76.44 132 ASN A O 1
#

Secondary structure (DSSP, 8-state):
--S-HHHHTT-EEEEEEEE-HHHHHHHTTS--SEEEEEEE-HHHHHTTTT-TT-EEEE-SSSS------SEEEEEETTEEEEEEPP---TTTTTT----SSSPPPHHHHHHHHHHHHHHHHSPSS-------

Foldseek 3Di:
DVVDPPVQAQAEAEEFAEQDLVNLLVSLVGHYQEYEYQHYDPNSVVSCPVPPRHYYHYNVHRGDDDDLDQKDWDDDVPGIDIDGDDDDDPCNLVPDDDPDPDDDDPVVSVQVVVQVVVCVPDPPDDGGGGDD

Solvent-accessible surface area (backbone atoms only — not comparable to full-atom values): 8267 Å² total; per-residue (Å²): 102,90,89,49,58,73,73,46,52,60,28,78,45,79,40,81,19,72,38,38,48,70,58,36,55,60,55,63,76,48,62,49,34,36,40,38,24,4,22,70,40,73,68,20,54,61,72,46,71,89,46,92,73,54,44,81,48,64,66,81,30,84,44,66,85,78,87,80,67,72,57,43,71,47,84,47,95,96,52,68,50,78,45,70,47,86,76,88,55,95,53,52,76,77,70,51,79,84,88,62,96,72,80,75,52,78,66,52,48,51,35,49,54,55,28,52,54,54,47,71,74,42,76,82,88,80,86,65,90,61,85,134

Radius of gyration: 18.91 Å; Cα contacts (8 Å, |Δi|>4): 154; chains: 1; bounding box: 38×46×51 Å

Mean predicted aligned error: 3.06 Å

Sequence (132 aa):
LKCDSVSAYGGVVAINGTLDEALANKINEIYVEVIIAANVDEKALTVFEGKKRIKIFTQESPSLIRSFDKYDFKHIDGGFVYQNSDEVGEDELKNAKLMSQREASKEELKDLEIAMKIAAFTKSNNVVYVKN

Nearest PDB structures (foldseek):
  4ehi-assembly2_A  TM=1.002E+00  e=2.108E-18  Campylobacter jejuni subsp. jejuni NCTC 11168 = ATCC 700819
  4ehi-assembly2_B-2  TM=1.003E+00  e=9.484E-18  Campylobacter jejuni subsp. jejuni NCTC 11168 = ATCC 700819
  1pkx-assembly2_C  TM=8.352E-01  e=4.978E-05  Homo sapiens
  1pl0-assembly2_C  TM=8.285E-01  e=9.573E-05  Homo sapiens
  7mgq-assembly1_B  TM=7.900E-01  e=1.417E-04  Cryptococcus neoformans

pLDDT: mean 97.14, std 2.74, range [76.44, 98.81]